Protein AF-A0A7C2WYE0-F1 (afdb_monomer_lite)

Secondary structure (DSSP, 8-state):
---------------TTSSS---SEEEEEE-TTSEEEEEEEEEETTEEEEEEEEEEEHHHHHHHHHHHHHHTT--PPPPP--------

Foldseek 3Di:
DDDDPPDDPPPDDADPPDPDDDFDDWDWDADPVQKIWIWTWDDDPPDIGTPDIDIDGNVVVVVVVVVVCVVVVHDDDDPPPPDPDDDD

pLDDT: mean 83.21, std 15.51, range [42.94, 97.81]

Structure (mmCIF, N/CA/C/O backbone):
data_AF-A0A7C2WYE0-F1
#
_entry.id   AF-A0A7C2WYE0-F1
#
loop_
_atom_site.group_PDB
_atom_site.id
_atom_site.type_symbol
_atom_site.label_atom_id
_atom_site.label_alt_id
_atom_site.label_comp_id
_atom_site.label_asym_id
_atom_site.label_entity_id
_atom_site.label_seq_id
_atom_site.pdbx_PDB_ins_code
_atom_site.Cartn_x
_atom_site.Cartn_y
_atom_site.Cartn_z
_atom_site.occupancy
_atom_site.B_iso_or_equiv
_atom_site.auth_seq_id
_atom_site.auth_comp_id
_atom_site.auth_asym_id
_atom_site.auth_atom_id
_atom_site.pdbx_PDB_model_num
ATOM 1 N N . MET A 1 1 ? 34.952 -32.950 -16.770 1.00 51.22 1 MET A N 1
ATOM 2 C CA . MET A 1 1 ? 34.416 -32.000 -15.773 1.00 51.22 1 MET A CA 1
ATOM 3 C C . MET A 1 1 ? 33.226 -31.319 -16.424 1.00 51.22 1 MET A C 1
ATOM 5 O O . MET A 1 1 ? 33.432 -30.806 -17.517 1.00 51.22 1 MET A O 1
ATOM 9 N N . PRO A 1 2 ? 32.002 -31.404 -15.880 1.00 52.47 2 PRO A N 1
ATOM 10 C CA . PRO A 1 2 ? 30.858 -30.743 -16.495 1.00 52.47 2 PRO A CA 1
ATOM 11 C C . PRO A 1 2 ? 31.015 -29.226 -16.342 1.00 52.47 2 PRO A C 1
ATOM 13 O O . PRO A 1 2 ? 31.273 -28.729 -15.246 1.00 52.47 2 PRO A O 1
ATOM 16 N N . THR A 1 3 ? 30.934 -28.520 -17.465 1.00 58.38 3 THR A N 1
ATOM 17 C CA . THR A 1 3 ? 30.977 -27.062 -17.558 1.00 58.38 3 THR A CA 1
ATOM 18 C C . THR A 1 3 ? 29.729 -26.512 -16.877 1.00 58.38 3 THR A C 1
ATOM 20 O O . THR A 1 3 ? 28.616 -26.889 -17.234 1.00 58.38 3 THR A O 1
ATOM 23 N N . LYS A 1 4 ? 29.909 -25.682 -15.850 1.00 65.50 4 LYS A N 1
ATOM 24 C CA . LYS A 1 4 ? 28.812 -25.007 -15.156 1.00 65.50 4 LYS A CA 1
ATOM 25 C C . LYS A 1 4 ? 28.230 -23.994 -16.147 1.00 65.50 4 LYS A C 1
ATOM 27 O O . LYS A 1 4 ? 28.943 -23.067 -16.519 1.00 65.50 4 LYS A O 1
ATOM 32 N N . GLU A 1 5 ? 27.017 -24.226 -16.644 1.00 66.81 5 GLU A N 1
ATOM 33 C CA . GLU A 1 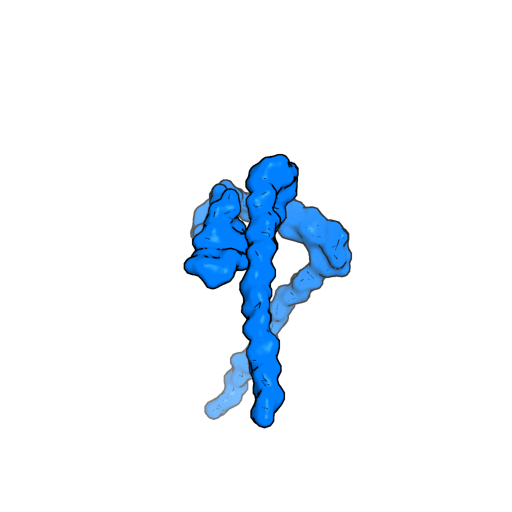5 ? 26.312 -23.243 -17.474 1.00 66.81 5 GLU A CA 1
ATOM 34 C C . GLU A 1 5 ? 26.189 -21.947 -16.663 1.00 66.81 5 GLU A C 1
ATOM 36 O O . GLU A 1 5 ? 25.689 -21.955 -15.537 1.00 66.81 5 GLU A O 1
ATOM 41 N N . GLU A 1 6 ? 26.743 -20.854 -17.188 1.00 66.00 6 GLU A N 1
ATOM 42 C CA . GLU A 1 6 ? 26.628 -19.534 -16.573 1.00 66.00 6 GLU A CA 1
ATOM 43 C C . GLU A 1 6 ? 25.172 -19.073 -16.698 1.00 66.00 6 GLU A C 1
ATOM 45 O O . GLU A 1 6 ? 24.668 -18.846 -17.799 1.00 66.00 6 GLU A O 1
ATOM 50 N N . GLU A 1 7 ? 24.475 -18.975 -15.564 1.00 67.81 7 GLU A N 1
ATOM 51 C CA . GLU A 1 7 ? 23.128 -18.412 -15.506 1.00 67.81 7 GLU A CA 1
ATOM 52 C C . GLU A 1 7 ? 23.196 -16.928 -15.881 1.00 67.81 7 GLU A C 1
ATOM 54 O O . GLU A 1 7 ? 23.693 -16.095 -15.122 1.00 67.81 7 GLU A O 1
ATOM 59 N N . ILE A 1 8 ? 22.713 -16.596 -17.078 1.00 72.25 8 ILE A N 1
ATOM 60 C CA . ILE A 1 8 ? 22.594 -15.212 -17.537 1.00 72.25 8 ILE A CA 1
ATOM 61 C C . ILE A 1 8 ? 21.629 -14.487 -16.582 1.00 72.25 8 ILE A C 1
ATOM 63 O O . ILE A 1 8 ? 20.503 -14.970 -16.400 1.00 72.25 8 ILE A O 1
ATOM 67 N N . PRO A 1 9 ? 22.015 -13.344 -15.980 1.00 62.34 9 PRO A N 1
ATOM 68 C CA . PRO A 1 9 ? 21.116 -12.569 -15.137 1.00 62.34 9 PRO A CA 1
ATOM 69 C C . PRO A 1 9 ? 19.859 -12.219 -15.933 1.00 62.34 9 PRO A C 1
ATOM 71 O O . PRO A 1 9 ? 19.939 -11.614 -17.002 1.00 62.34 9 PRO A O 1
ATOM 74 N N . LYS A 1 10 ? 18.687 -12.621 -15.436 1.00 72.25 10 LYS A N 1
ATOM 75 C CA . LYS A 1 10 ? 17.418 -12.190 -16.027 1.00 72.25 10 LYS A CA 1
ATOM 76 C C . LYS A 1 10 ? 17.294 -10.686 -15.806 1.00 72.25 10 LYS A C 1
ATOM 78 O O . LYS A 1 10 ? 17.048 -10.252 -14.684 1.00 72.25 10 LYS A O 1
ATOM 83 N N . GLU A 1 11 ? 17.467 -9.903 -16.865 1.00 67.88 11 GLU A N 1
ATOM 84 C CA . GLU A 1 11 ? 17.147 -8.477 -16.850 1.00 67.88 11 GLU A CA 1
ATOM 85 C C . GLU A 1 11 ? 15.656 -8.313 -16.529 1.00 67.88 11 GLU A C 1
ATOM 87 O O . GLU A 1 11 ? 14.782 -8.751 -17.281 1.00 67.88 11 GLU A O 1
ATOM 92 N N . ILE A 1 12 ? 15.358 -7.710 -15.378 1.00 64.12 12 ILE A N 1
ATOM 93 C CA . ILE A 1 12 ? 13.990 -7.350 -15.010 1.00 64.12 12 ILE A CA 1
ATOM 94 C C . ILE A 1 12 ? 13.667 -6.044 -15.738 1.00 64.12 12 ILE A C 1
ATOM 96 O O . ILE A 1 12 ? 14.184 -4.983 -15.394 1.00 64.12 12 ILE A O 1
ATOM 100 N N . TYR A 1 13 ? 12.824 -6.119 -16.768 1.00 67.69 13 TYR A N 1
ATOM 101 C CA . TYR A 1 13 ? 12.365 -4.940 -17.501 1.00 67.69 13 TYR A CA 1
ATOM 102 C C . TYR A 1 13 ? 11.301 -4.188 -16.691 1.00 67.69 13 TYR A C 1
ATOM 104 O O . TYR A 1 13 ? 10.154 -4.627 -16.596 1.00 67.69 13 TYR A O 1
ATOM 112 N N . ILE A 1 14 ? 11.674 -3.042 -16.118 1.00 66.19 14 ILE A N 1
ATOM 113 C CA . ILE A 1 14 ? 10.762 -2.178 -15.358 1.00 66.19 14 ILE A CA 1
ATOM 114 C C . ILE A 1 14 ? 10.181 -1.130 -16.305 1.00 66.19 14 ILE A C 1
ATOM 116 O O . ILE A 1 14 ? 10.885 -0.238 -16.779 1.00 66.19 14 ILE A O 1
ATOM 120 N N . ASN A 1 15 ? 8.883 -1.231 -16.589 1.00 70.12 15 ASN A N 1
ATOM 121 C CA . ASN A 1 15 ? 8.177 -0.259 -17.415 1.00 70.12 15 ASN A CA 1
ATOM 122 C C . ASN A 1 15 ? 7.414 0.746 -16.546 1.00 70.12 15 ASN A C 1
ATOM 124 O O . ASN A 1 15 ? 6.264 0.513 -16.178 1.00 70.12 15 ASN A O 1
ATOM 128 N N . ASN A 1 16 ? 8.030 1.899 -16.294 1.00 68.81 16 ASN A N 1
ATOM 129 C CA . ASN A 1 16 ? 7.428 2.978 -15.501 1.00 68.81 16 ASN A CA 1
ATOM 130 C C . ASN A 1 16 ? 6.239 3.680 -16.189 1.00 68.81 16 ASN A C 1
ATOM 132 O O . ASN A 1 16 ? 5.599 4.524 -15.573 1.00 68.81 16 ASN A O 1
ATOM 136 N N . ASN A 1 1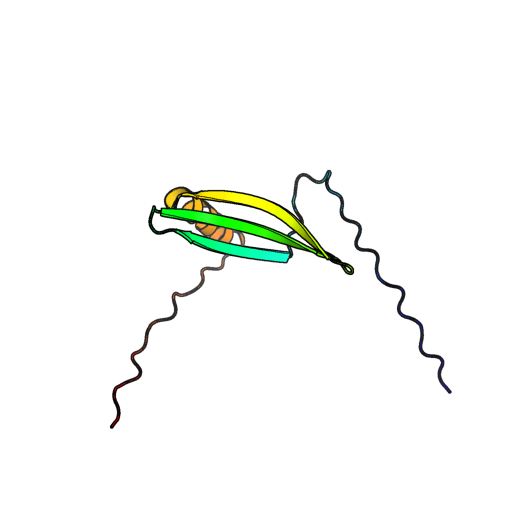7 ? 5.940 3.363 -17.455 1.00 76.44 17 ASN A N 1
ATOM 137 C CA . ASN A 1 17 ? 4.779 3.912 -18.164 1.00 76.44 17 ASN A CA 1
ATOM 138 C C . ASN A 1 17 ? 3.513 3.063 -17.984 1.00 76.44 17 ASN A C 1
ATOM 140 O O . ASN A 1 17 ? 2.458 3.420 -18.511 1.00 76.44 17 ASN A O 1
ATOM 144 N N . LEU A 1 18 ? 3.602 1.917 -17.301 1.00 70.25 18 LEU A N 1
ATOM 145 C CA . LEU A 1 18 ? 2.416 1.140 -16.978 1.00 70.25 18 LEU A CA 1
ATOM 146 C C . LEU A 1 18 ? 1.575 1.892 -15.936 1.00 70.25 18 LEU A C 1
ATOM 148 O O . LEU A 1 18 ? 2.126 2.494 -15.018 1.00 70.25 18 LEU A O 1
ATOM 152 N N . PRO A 1 19 ? 0.236 1.825 -16.021 1.00 74.44 19 PRO A N 1
ATOM 153 C CA . PRO A 1 19 ? -0.650 2.448 -15.035 1.00 74.44 19 PRO A CA 1
ATOM 154 C C . PRO A 1 19 ? -0.624 1.733 -13.674 1.00 74.44 19 PRO A C 1
ATOM 156 O O . PRO A 1 19 ? -1.365 2.103 -12.769 1.00 74.44 19 PRO A O 1
ATOM 159 N N . ILE A 1 20 ? 0.186 0.681 -13.548 1.00 76.50 20 ILE A N 1
ATOM 160 C CA . ILE A 1 20 ? 0.334 -0.139 -12.356 1.00 76.50 20 ILE A CA 1
ATOM 161 C C . ILE A 1 20 ? 1.791 -0.101 -11.912 1.00 76.50 20 ILE A C 1
ATOM 163 O O . ILE A 1 20 ? 2.706 -0.194 -12.731 1.00 76.50 20 ILE A O 1
ATOM 167 N N . LEU A 1 21 ? 1.994 0.034 -10.607 1.00 80.75 21 LEU A N 1
ATOM 168 C CA . LEU A 1 21 ? 3.314 -0.023 -9.999 1.00 80.75 21 LEU A CA 1
ATOM 169 C C . LEU A 1 21 ? 3.665 -1.475 -9.701 1.00 80.75 21 LEU A C 1
ATOM 171 O O . LEU A 1 21 ? 2.814 -2.245 -9.255 1.00 80.75 21 LEU A O 1
ATOM 175 N N . TYR A 1 22 ? 4.925 -1.831 -9.921 1.00 83.56 22 TYR A N 1
ATOM 176 C CA . TYR A 1 22 ? 5.460 -3.116 -9.496 1.00 83.56 22 TYR A CA 1
ATOM 177 C C . TYR A 1 22 ? 6.161 -2.925 -8.152 1.00 83.56 22 TYR A C 1
ATOM 179 O O . TYR A 1 22 ? 7.159 -2.214 -8.081 1.00 83.56 22 TYR A O 1
ATOM 187 N N . VAL A 1 23 ? 5.617 -3.501 -7.083 1.00 89.38 23 VAL A N 1
ATOM 188 C CA . VAL A 1 23 ? 6.085 -3.288 -5.708 1.00 89.38 23 VAL A CA 1
ATOM 189 C C . VAL A 1 23 ? 6.322 -4.638 -5.045 1.00 89.38 23 VAL A C 1
ATOM 191 O O . VAL A 1 23 ? 5.439 -5.493 -5.081 1.00 89.38 23 VAL A O 1
ATOM 194 N N . ASP A 1 24 ? 7.487 -4.796 -4.420 1.00 91.75 24 ASP A N 1
ATOM 195 C CA . ASP A 1 24 ? 7.870 -6.018 -3.706 1.00 91.75 24 ASP A CA 1
ATOM 196 C C . ASP A 1 24 ? 7.746 -5.866 -2.188 1.00 91.75 24 ASP A C 1
ATOM 198 O O . ASP A 1 24 ? 7.489 -6.848 -1.493 1.00 91.75 24 ASP A O 1
ATOM 202 N N . ASP A 1 25 ? 7.945 -4.651 -1.670 1.00 93.44 25 ASP A N 1
ATOM 203 C CA . ASP A 1 25 ? 7.977 -4.388 -0.234 1.00 93.44 25 ASP A CA 1
ATOM 204 C C . ASP A 1 25 ? 7.254 -3.083 0.129 1.00 93.44 25 ASP A C 1
ATOM 206 O O . ASP A 1 25 ? 7.132 -2.151 -0.676 1.00 93.44 25 ASP A O 1
ATOM 210 N N . VAL A 1 26 ? 6.746 -3.037 1.361 1.00 94.06 26 VAL A N 1
ATOM 211 C CA . VAL A 1 26 ? 6.063 -1.881 1.936 1.00 94.06 26 VAL A CA 1
ATOM 212 C C . VAL A 1 26 ? 6.559 -1.621 3.361 1.00 94.06 26 VAL A C 1
ATOM 214 O O . VAL A 1 26 ? 6.297 -2.395 4.280 1.00 94.06 26 VAL A O 1
ATOM 217 N N . ASP A 1 27 ? 7.239 -0.489 3.572 1.00 95.38 27 ASP A N 1
ATOM 218 C CA . ASP A 1 27 ? 7.548 0.010 4.920 1.00 95.38 27 ASP A CA 1
ATOM 219 C C . ASP A 1 27 ? 6.368 0.839 5.427 1.00 95.38 27 ASP A C 1
ATOM 221 O O . ASP A 1 27 ? 5.878 1.733 4.729 1.00 95.38 27 ASP A O 1
ATOM 225 N N . THR A 1 28 ? 5.929 0.571 6.658 1.00 95.31 28 THR A N 1
ATOM 226 C CA . THR A 1 28 ? 4.818 1.291 7.290 1.00 95.31 28 THR A CA 1
ATOM 227 C C . THR A 1 28 ? 5.224 1.817 8.656 1.00 95.31 28 THR A C 1
ATOM 229 O O . THR A 1 28 ? 5.823 1.107 9.466 1.00 95.31 28 THR A O 1
ATOM 232 N N . ARG A 1 29 ? 4.890 3.079 8.945 1.00 97.19 29 ARG A N 1
ATOM 233 C CA . ARG A 1 29 ? 5.116 3.677 10.269 1.00 97.19 29 ARG A CA 1
ATOM 234 C C . ARG A 1 29 ? 3.913 4.492 10.695 1.00 97.19 29 ARG A C 1
ATOM 236 O O . ARG A 1 29 ? 3.522 5.428 10.004 1.00 97.19 29 ARG A O 1
ATOM 243 N N . HIS A 1 30 ? 3.385 4.167 11.866 1.00 96.69 30 HIS A N 1
ATOM 244 C CA . HIS A 1 30 ? 2.273 4.883 12.475 1.00 96.69 30 HIS A CA 1
ATOM 245 C C . HIS A 1 30 ? 2.791 5.973 13.420 1.00 96.69 30 HIS A C 1
ATOM 247 O O . HIS A 1 30 ? 3.629 5.716 14.292 1.00 96.69 30 HIS A O 1
ATOM 253 N N . ARG A 1 31 ? 2.286 7.196 13.267 1.00 95.44 31 ARG A N 1
ATOM 254 C CA . ARG A 1 31 ? 2.588 8.332 14.142 1.00 95.44 31 ARG A CA 1
ATOM 255 C C . ARG A 1 31 ? 1.487 8.521 15.181 1.00 95.44 31 ARG A C 1
ATOM 257 O O . ARG A 1 31 ? 0.350 8.117 14.996 1.00 95.44 31 ARG A O 1
ATOM 264 N N . GLN A 1 32 ? 1.812 9.185 16.285 1.00 95.81 32 GLN A N 1
ATOM 265 C CA . GLN A 1 32 ? 0.854 9.416 17.376 1.00 95.81 32 GLN A CA 1
ATOM 266 C C . GLN A 1 32 ? -0.285 10.385 17.016 1.00 95.81 32 GLN A C 1
ATOM 268 O O . GLN A 1 32 ? -1.266 10.455 17.748 1.00 95.81 32 GLN A O 1
ATOM 273 N N . ASP A 1 33 ? -0.162 11.125 15.913 1.00 95.00 33 ASP A N 1
ATOM 274 C CA . ASP A 1 33 ? -1.165 12.066 15.408 1.00 95.00 33 ASP A CA 1
ATOM 275 C C . ASP A 1 33 ? -2.149 11.438 14.401 1.00 95.00 33 ASP A C 1
ATOM 277 O O . ASP A 1 33 ? -2.889 12.169 13.749 1.00 95.00 33 ASP A O 1
ATOM 281 N N . GLY A 1 34 ? -2.171 10.104 14.276 1.00 94.06 34 GLY A N 1
ATOM 282 C CA . GLY A 1 34 ? -3.090 9.379 13.384 1.00 94.06 34 GLY A CA 1
ATOM 283 C C . GLY A 1 34 ? -2.701 9.444 11.905 1.00 94.06 34 GLY A C 1
ATOM 284 O O . GLY A 1 34 ? -3.531 9.221 11.024 1.00 94.06 34 GLY A O 1
ATOM 285 N N . LEU A 1 35 ? -1.443 9.803 11.623 1.00 96.88 35 LEU A N 1
ATOM 286 C CA . LEU A 1 35 ? -0.860 9.761 10.287 1.00 96.88 35 LEU A CA 1
ATOM 287 C C . LEU A 1 35 ? 0.058 8.552 10.131 1.00 96.88 35 LEU A C 1
ATOM 289 O O . LEU A 1 35 ? 0.878 8.233 10.994 1.00 96.88 35 LEU A O 1
ATOM 293 N N . ASN A 1 36 ? -0.006 7.951 8.956 1.00 97.69 36 ASN A N 1
ATOM 294 C CA . ASN A 1 36 ? 0.768 6.793 8.567 1.00 97.69 36 ASN A CA 1
ATOM 295 C C . ASN A 1 36 ? 1.682 7.155 7.410 1.00 97.69 36 ASN A C 1
ATOM 297 O O . ASN A 1 36 ? 1.264 7.756 6.420 1.00 97.69 36 ASN A O 1
ATOM 301 N N . TYR A 1 37 ? 2.939 6.770 7.551 1.00 97.12 37 TYR A N 1
ATOM 302 C CA . TYR A 1 37 ? 3.910 6.777 6.476 1.00 97.12 37 TYR A CA 1
ATOM 303 C C . TYR A 1 37 ? 3.888 5.419 5.783 1.00 97.12 37 TYR A C 1
ATOM 305 O O . TYR A 1 37 ? 3.981 4.398 6.465 1.00 97.12 37 TYR A O 1
ATOM 313 N N . LEU A 1 38 ? 3.789 5.420 4.454 1.00 96.69 38 LEU A N 1
ATOM 314 C CA . LEU A 1 38 ? 3.949 4.231 3.621 1.00 96.69 38 LEU A CA 1
ATOM 315 C C . LEU A 1 38 ? 5.033 4.500 2.576 1.00 96.69 38 LEU A C 1
ATOM 317 O O . LEU A 1 38 ? 4.989 5.527 1.894 1.00 96.69 38 LEU A O 1
ATOM 321 N N . SER A 1 39 ? 5.977 3.574 2.426 1.00 96.12 39 SER A N 1
ATOM 322 C CA . SER A 1 39 ? 6.965 3.575 1.340 1.00 96.12 39 SER A CA 1
ATOM 323 C C . SER A 1 39 ? 6.893 2.248 0.607 1.00 96.12 39 SER A C 1
ATOM 325 O O . SER A 1 39 ? 7.079 1.198 1.213 1.00 96.12 39 SER A O 1
ATOM 327 N N . PHE A 1 40 ? 6.589 2.312 -0.684 1.00 94.56 40 PHE A N 1
ATOM 328 C CA . PHE A 1 40 ? 6.500 1.163 -1.573 1.00 94.56 40 PHE A CA 1
ATOM 329 C C . PHE A 1 40 ? 7.785 1.073 -2.384 1.00 94.56 40 PHE A C 1
ATOM 331 O O . PHE A 1 40 ? 8.145 2.028 -3.083 1.00 94.56 40 PHE A O 1
ATOM 338 N N . THR A 1 41 ? 8.469 -0.062 -2.308 1.00 94.62 41 THR A N 1
ATOM 339 C CA . THR A 1 41 ? 9.768 -0.256 -2.953 1.00 94.62 41 THR A CA 1
ATOM 340 C C . THR A 1 41 ? 9.790 -1.508 -3.826 1.00 94.62 41 THR A C 1
ATOM 342 O O . THR A 1 41 ? 9.029 -2.460 -3.639 1.00 94.62 41 THR A O 1
ATOM 345 N N . THR A 1 42 ? 10.672 -1.488 -4.819 1.00 92.69 42 THR A N 1
ATOM 346 C CA . THR A 1 42 ? 10.983 -2.625 -5.687 1.00 92.69 42 THR A CA 1
ATOM 347 C C . THR A 1 42 ? 12.426 -3.024 -5.456 1.00 92.69 42 THR A C 1
ATOM 349 O O . THR A 1 42 ? 13.316 -2.167 -5.461 1.00 92.69 42 THR A O 1
ATOM 352 N N . ASN A 1 43 ? 12.669 -4.319 -5.311 1.00 90.31 43 ASN A N 1
ATOM 353 C CA . ASN A 1 43 ? 14.010 -4.868 -5.241 1.00 90.31 43 ASN A CA 1
ATOM 354 C C . ASN A 1 43 ? 14.451 -5.261 -6.649 1.00 90.31 43 ASN A C 1
ATOM 356 O O . ASN A 1 43 ? 13.897 -6.168 -7.266 1.00 90.31 43 ASN A O 1
ATOM 360 N N . ILE A 1 44 ? 15.464 -4.571 -7.159 1.00 87.75 44 ILE A N 1
ATOM 361 C CA . ILE A 1 44 ? 16.093 -4.883 -8.443 1.00 87.75 44 ILE A CA 1
ATOM 362 C C . ILE A 1 44 ? 17.497 -5.432 -8.159 1.00 87.75 44 ILE A C 1
ATOM 364 O O . ILE A 1 44 ? 18.016 -5.183 -7.070 1.00 87.75 44 ILE A O 1
ATOM 368 N N . PRO A 1 45 ? 18.129 -6.183 -9.083 1.00 88.50 45 PRO A N 1
ATOM 369 C CA . PRO A 1 45 ? 19.368 -6.909 -8.783 1.00 88.50 45 PRO A CA 1
ATOM 370 C C . PRO A 1 45 ? 20.462 -6.068 -8.108 1.00 88.50 45 PRO A C 1
ATOM 372 O O . PRO A 1 45 ? 21.151 -6.564 -7.220 1.00 88.50 45 PRO A O 1
ATOM 375 N N . ASP A 1 46 ? 20.565 -4.790 -8.478 1.00 89.44 46 ASP A N 1
ATOM 376 C CA . ASP A 1 46 ? 21.633 -3.907 -8.012 1.00 89.44 46 ASP A CA 1
ATOM 377 C C . ASP A 1 46 ? 21.221 -2.950 -6.882 1.00 89.44 46 ASP A C 1
ATOM 379 O O . ASP A 1 46 ? 22.089 -2.362 -6.236 1.00 89.44 46 ASP A O 1
ATOM 383 N N . GLN A 1 47 ? 19.921 -2.739 -6.642 1.00 88.75 47 GLN A N 1
ATOM 384 C CA . GLN A 1 47 ? 19.451 -1.731 -5.684 1.00 88.75 47 GLN A CA 1
ATOM 385 C C . GLN A 1 47 ? 17.975 -1.883 -5.301 1.00 88.75 47 GLN A C 1
ATOM 387 O O . GLN A 1 47 ? 17.191 -2.566 -5.953 1.00 88.75 47 GLN A O 1
ATOM 392 N N . VAL A 1 48 ? 17.580 -1.152 -4.262 1.00 90.00 48 VAL A N 1
ATOM 393 C CA . VAL A 1 48 ? 16.176 -0.934 -3.902 1.00 90.00 48 VAL A CA 1
ATOM 394 C C . VAL A 1 48 ? 15.726 0.399 -4.492 1.00 90.00 48 VAL A C 1
ATOM 396 O O . VAL A 1 48 ? 16.385 1.419 -4.286 1.00 90.00 48 VAL A O 1
ATOM 399 N N . VAL A 1 49 ? 14.611 0.404 -5.220 1.00 90.38 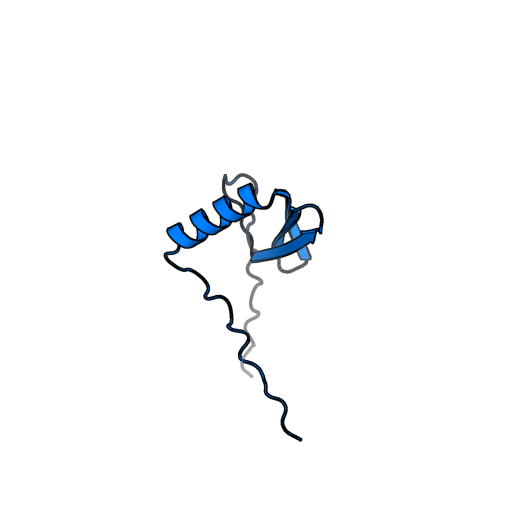49 VAL A N 1
ATOM 400 C CA . VAL A 1 49 ? 14.036 1.609 -5.834 1.00 90.38 49 VAL A CA 1
ATOM 401 C C . VAL A 1 49 ? 12.721 1.944 -5.144 1.00 90.38 49 VAL A C 1
ATOM 403 O O . VAL A 1 49 ? 11.820 1.111 -5.091 1.00 90.38 49 VAL A O 1
ATOM 406 N N . GLU A 1 50 ? 12.590 3.165 -4.623 1.00 90.94 50 GLU A N 1
ATOM 407 C CA . GLU A 1 50 ? 11.303 3.662 -4.127 1.00 90.94 50 GLU A CA 1
ATOM 408 C C . GLU A 1 50 ? 10.392 3.999 -5.311 1.00 90.94 50 GLU A C 1
ATOM 410 O O . GLU A 1 50 ? 10.746 4.814 -6.161 1.00 90.94 50 GLU A O 1
ATOM 415 N N . GLN A 1 51 ? 9.219 3.370 -5.349 1.00 89.19 51 GLN A N 1
ATOM 416 C CA . GLN A 1 51 ? 8.189 3.624 -6.355 1.00 89.19 51 GLN A CA 1
ATOM 417 C C . GLN A 1 51 ? 7.282 4.768 -5.914 1.00 89.19 51 GLN A C 1
ATOM 419 O O . GLN A 1 51 ? 7.006 5.690 -6.680 1.00 89.19 51 GLN A O 1
ATOM 424 N N . VAL A 1 52 ? 6.809 4.708 -4.665 1.00 90.75 52 VAL A N 1
ATOM 425 C CA . VAL A 1 52 ? 5.849 5.664 -4.106 1.00 90.75 52 VAL A CA 1
ATOM 426 C C . VAL A 1 52 ? 6.079 5.855 -2.616 1.00 90.75 52 VAL A C 1
ATOM 428 O O . VAL A 1 52 ? 6.379 4.915 -1.881 1.00 90.75 52 VAL A O 1
ATOM 431 N N . ARG A 1 53 ? 5.838 7.086 -2.164 1.00 94.50 53 ARG A N 1
ATOM 432 C CA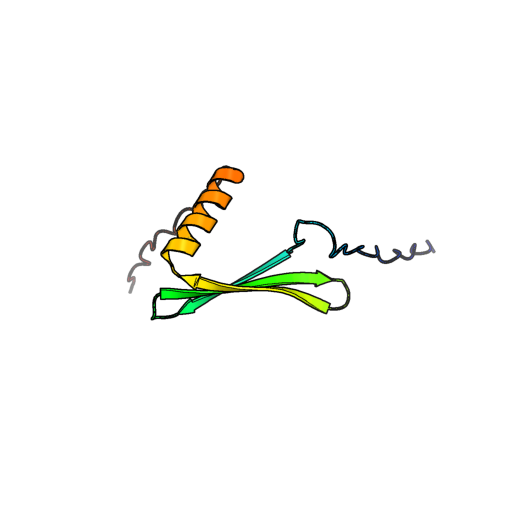 . ARG A 1 53 ? 5.817 7.472 -0.758 1.00 94.50 53 ARG A CA 1
ATOM 433 C C . ARG A 1 53 ? 4.549 8.248 -0.444 1.00 94.50 53 ARG A C 1
ATOM 435 O O . ARG A 1 53 ? 4.242 9.219 -1.134 1.00 94.50 53 ARG A O 1
ATOM 442 N N . LEU A 1 54 ? 3.848 7.851 0.613 1.00 94.69 54 LEU A N 1
ATOM 443 C CA . LEU A 1 54 ? 2.588 8.462 1.031 1.00 94.69 54 LEU A CA 1
ATOM 444 C C . LEU A 1 54 ? 2.615 8.832 2.513 1.00 94.69 54 LEU A C 1
ATOM 446 O O . LEU A 1 54 ? 3.197 8.133 3.342 1.00 94.69 54 LEU A O 1
ATOM 450 N N . MET A 1 55 ? 1.915 9.920 2.825 1.00 97.25 55 MET A N 1
ATOM 451 C CA . MET A 1 55 ? 1.433 10.236 4.165 1.00 97.25 55 MET A CA 1
ATOM 452 C C . MET A 1 55 ? -0.091 10.189 4.117 1.00 97.25 55 MET A C 1
ATOM 454 O O . MET A 1 55 ? -0.691 10.898 3.311 1.00 97.25 55 MET A O 1
ATOM 458 N N . ILE A 1 56 ? -0.704 9.353 4.947 1.00 97.19 56 ILE A N 1
ATOM 459 C CA . ILE A 1 56 ? -2.145 9.082 4.903 1.00 97.19 56 ILE A CA 1
ATOM 460 C C . ILE A 1 56 ? -2.719 8.977 6.316 1.00 97.19 56 ILE A C 1
ATOM 462 O O . ILE A 1 56 ? -2.055 8.472 7.215 1.00 97.19 56 ILE A O 1
ATOM 466 N N . ASP A 1 57 ? -3.936 9.466 6.529 1.00 97.81 57 ASP A N 1
ATOM 467 C CA . ASP A 1 57 ? -4.635 9.323 7.808 1.00 97.81 57 ASP A CA 1
ATOM 468 C C . ASP A 1 57 ? -5.155 7.890 8.036 1.00 97.81 57 ASP A C 1
ATOM 470 O O . ASP A 1 57 ? -5.281 7.096 7.099 1.00 97.81 57 ASP A O 1
ATOM 474 N N . ASP A 1 58 ? -5.465 7.560 9.290 1.00 96.94 58 ASP A N 1
ATOM 475 C CA . ASP A 1 58 ? -5.964 6.238 9.687 1.00 96.94 58 ASP A CA 1
ATOM 476 C C . ASP A 1 58 ? -7.244 5.809 8.949 1.00 96.94 58 ASP A C 1
ATOM 478 O O . ASP A 1 58 ? -7.385 4.643 8.579 1.00 96.94 58 ASP A O 1
ATOM 482 N N . GLU A 1 59 ? -8.197 6.718 8.722 1.00 96.94 59 GLU A N 1
ATOM 483 C CA . GLU A 1 59 ? -9.480 6.382 8.089 1.00 96.94 59 GLU A CA 1
ATOM 484 C C . GLU A 1 59 ? -9.283 6.011 6.617 1.00 96.94 59 GLU A C 1
ATOM 486 O O . GLU A 1 59 ? -9.842 5.034 6.106 1.00 96.94 59 GLU A O 1
ATOM 491 N N . SER A 1 60 ? -8.467 6.788 5.916 1.00 97.06 60 SER A N 1
ATOM 492 C CA . SER A 1 60 ? -8.107 6.527 4.530 1.00 97.06 60 SER A CA 1
ATOM 493 C C . SER A 1 60 ? -7.273 5.248 4.402 1.00 97.06 60 SER A C 1
ATOM 495 O O . SER A 1 60 ? -7.541 4.447 3.505 1.00 97.06 60 SER A O 1
ATOM 497 N N . LEU A 1 61 ? -6.338 4.989 5.325 1.00 95.69 61 LEU A N 1
ATOM 498 C CA . LEU A 1 61 ? -5.559 3.749 5.333 1.00 95.69 61 LEU A CA 1
ATOM 499 C C . LEU A 1 61 ? -6.431 2.510 5.579 1.00 95.69 61 LEU A C 1
ATOM 501 O O . LEU A 1 61 ? -6.284 1.519 4.865 1.00 95.69 61 LEU A O 1
ATOM 505 N N . HIS A 1 62 ? -7.373 2.565 6.526 1.00 95.00 62 HIS A N 1
ATOM 506 C CA . HIS A 1 62 ? -8.307 1.460 6.766 1.00 95.00 62 HIS A CA 1
ATOM 507 C C . HIS A 1 62 ? -9.110 1.107 5.514 1.00 95.00 62 HIS A C 1
ATOM 509 O O . HIS A 1 62 ? -9.231 -0.069 5.182 1.00 95.00 62 HIS A O 1
ATOM 515 N N . ARG A 1 63 ? -9.609 2.111 4.782 1.00 96.50 63 ARG A N 1
ATOM 516 C CA . ARG A 1 63 ? -10.354 1.884 3.534 1.00 96.50 63 ARG A CA 1
ATOM 517 C C . ARG A 1 63 ? -9.506 1.197 2.464 1.00 96.50 63 ARG A C 1
ATOM 519 O O . ARG A 1 63 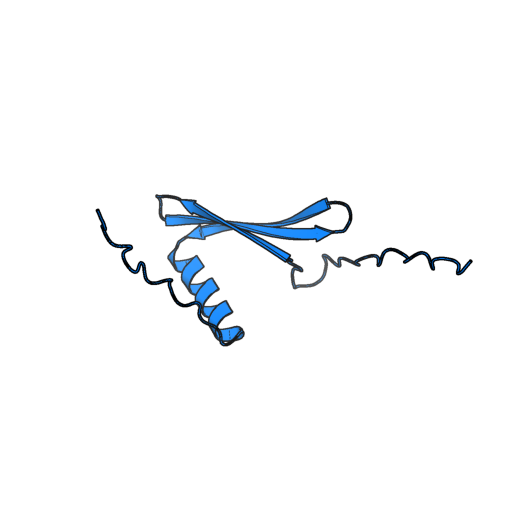? -10.011 0.308 1.786 1.00 96.50 63 ARG A O 1
ATOM 526 N N . ILE A 1 64 ? -8.234 1.582 2.333 1.00 94.38 64 ILE A N 1
ATOM 527 C CA . ILE A 1 64 ? -7.297 0.942 1.397 1.00 94.38 64 ILE A CA 1
ATOM 528 C C . ILE A 1 64 ? -7.052 -0.517 1.792 1.00 94.38 64 ILE A C 1
ATOM 530 O O . ILE A 1 64 ? -7.149 -1.401 0.945 1.00 94.38 64 ILE A O 1
ATOM 534 N N . ILE A 1 65 ? -6.766 -0.782 3.070 1.00 94.25 65 ILE A N 1
ATOM 535 C CA . ILE A 1 65 ? -6.521 -2.144 3.565 1.00 94.25 65 ILE A CA 1
ATOM 536 C C . ILE A 1 65 ? -7.763 -3.019 3.371 1.00 94.25 65 ILE A C 1
ATOM 538 O O . ILE A 1 65 ? -7.640 -4.140 2.885 1.00 94.25 65 ILE A O 1
ATOM 542 N N . ASP A 1 66 ? -8.952 -2.504 3.685 1.00 95.56 66 ASP A N 1
ATOM 543 C CA . ASP A 1 66 ? -10.211 -3.217 3.480 1.00 95.56 66 ASP A CA 1
ATOM 544 C C . ASP A 1 66 ? -10.425 -3.588 2.012 1.00 95.56 66 ASP A C 1
ATOM 546 O O . ASP A 1 66 ? -10.811 -4.721 1.726 1.00 95.56 66 ASP A O 1
ATOM 550 N N . ASP A 1 67 ? -10.178 -2.662 1.082 1.00 96.12 67 ASP A N 1
ATOM 551 C CA . ASP A 1 67 ? -10.320 -2.925 -0.351 1.00 96.12 67 ASP A CA 1
ATOM 552 C C . ASP A 1 67 ? -9.326 -3.991 -0.831 1.00 96.12 67 ASP A C 1
ATOM 554 O O . ASP A 1 67 ? -9.718 -4.947 -1.504 1.00 96.12 67 ASP A O 1
ATOM 558 N N . ILE A 1 68 ? -8.061 -3.902 -0.404 1.00 93.38 68 ILE A N 1
ATOM 559 C CA . ILE A 1 68 ? -7.040 -4.915 -0.699 1.00 93.38 68 ILE A CA 1
ATOM 560 C C . ILE A 1 68 ? -7.489 -6.281 -0.171 1.00 93.38 68 ILE A C 1
ATOM 562 O O . ILE A 1 68 ? -7.563 -7.233 -0.946 1.00 93.38 68 ILE A O 1
ATOM 566 N N . CYS A 1 69 ? -7.848 -6.375 1.113 1.00 95.75 69 CYS A N 1
ATOM 567 C CA . CYS A 1 69 ? -8.287 -7.614 1.756 1.00 95.75 69 CYS A CA 1
ATOM 568 C C . CYS A 1 69 ? -9.521 -8.233 1.081 1.00 95.75 69 CYS A C 1
ATOM 570 O O . CY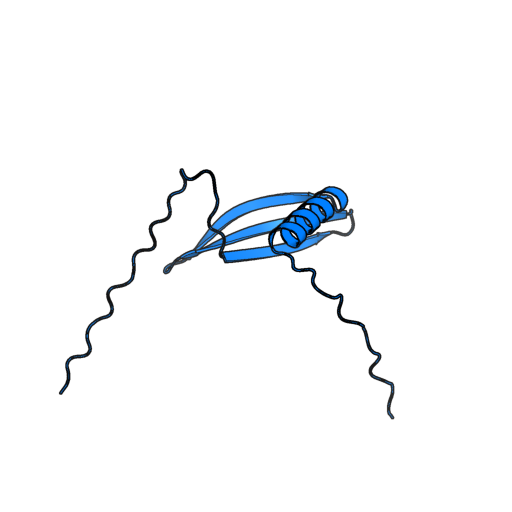S A 1 69 ? -9.566 -9.452 0.897 1.00 95.75 69 CYS A O 1
ATOM 572 N N . ARG A 1 70 ? -10.498 -7.414 0.658 1.00 95.81 70 ARG A N 1
ATOM 573 C CA . ARG A 1 70 ? -11.658 -7.879 -0.126 1.00 95.81 70 ARG A CA 1
ATOM 574 C C . ARG A 1 70 ? -11.230 -8.449 -1.469 1.00 95.81 70 ARG A C 1
ATOM 576 O O . ARG A 1 70 ? -11.673 -9.539 -1.823 1.00 95.81 70 ARG A O 1
ATOM 583 N N . ASN A 1 71 ? -10.365 -7.739 -2.191 1.00 96.19 71 ASN A N 1
ATOM 584 C CA . ASN A 1 71 ? -9.925 -8.133 -3.528 1.00 96.19 71 ASN A CA 1
ATOM 585 C C . ASN A 1 71 ? -9.155 -9.460 -3.530 1.00 96.19 71 ASN A C 1
ATOM 587 O O . ASN A 1 71 ? -9.303 -10.246 -4.464 1.00 96.19 71 ASN A O 1
ATOM 591 N N . ILE A 1 72 ? -8.379 -9.745 -2.481 1.00 95.69 72 ILE A N 1
ATOM 592 C CA . ILE A 1 72 ? -7.643 -11.014 -2.351 1.00 95.69 72 ILE A CA 1
ATOM 593 C C . ILE A 1 72 ? -8.396 -12.087 -1.548 1.00 95.69 72 ILE A C 1
ATOM 595 O O . ILE A 1 72 ? -7.868 -13.181 -1.357 1.00 95.69 72 ILE A O 1
ATOM 599 N N . ASN A 1 73 ? -9.615 -11.791 -1.077 1.00 94.88 73 ASN A N 1
ATOM 600 C CA . ASN A 1 73 ? -10.414 -12.651 -0.199 1.00 94.88 73 ASN A CA 1
ATOM 601 C C . ASN A 1 73 ? -9.613 -13.185 1.010 1.00 94.88 73 ASN A C 1
ATOM 603 O O . ASN A 1 73 ? -9.651 -14.374 1.333 1.00 94.88 73 ASN A O 1
ATOM 607 N N . TYR A 1 74 ? -8.853 -12.301 1.661 1.00 93.75 74 TYR A N 1
ATOM 608 C CA . TYR A 1 74 ? -8.013 -12.635 2.811 1.00 93.75 74 TYR A CA 1
ATOM 609 C C . TYR A 1 74 ? -7.983 -11.491 3.824 1.00 93.75 74 TYR A C 1
ATOM 611 O O . TYR A 1 74 ? -7.665 -10.352 3.488 1.00 93.75 74 TYR A O 1
ATOM 619 N N . TYR A 1 75 ? -8.260 -11.828 5.084 1.00 93.06 75 TYR A N 1
ATOM 620 C CA . TYR A 1 75 ? -8.203 -10.915 6.221 1.00 93.06 75 TYR A CA 1
ATOM 621 C C . TYR A 1 75 ? -7.272 -11.491 7.287 1.00 93.06 75 TYR A C 1
ATOM 623 O O . TYR A 1 75 ? -7.535 -12.589 7.782 1.00 93.06 75 TYR A O 1
ATOM 631 N N . PRO A 1 76 ? -6.192 -10.785 7.658 1.00 87.81 76 PRO A N 1
ATOM 632 C CA . PRO A 1 76 ? -5.288 -11.268 8.688 1.00 87.81 76 PRO A CA 1
ATOM 633 C C . PRO A 1 76 ? -5.981 -11.262 10.055 1.00 87.81 76 PRO A C 1
ATOM 635 O O . PRO A 1 76 ? -6.561 -10.259 10.477 1.00 87.81 76 PRO A O 1
ATOM 638 N N . GLU A 1 77 ? -5.888 -12.374 10.783 1.00 87.62 77 GLU A N 1
ATOM 639 C CA . GLU A 1 77 ? -6.334 -12.422 12.172 1.00 87.62 77 GLU A CA 1
ATOM 640 C C . GLU A 1 77 ? -5.370 -11.634 13.057 1.00 87.62 77 GLU A C 1
ATOM 642 O O . GLU A 1 77 ? -4.145 -11.774 12.976 1.00 87.62 77 GLU A O 1
ATOM 647 N N . ARG A 1 78 ? -5.918 -10.804 13.949 1.00 79.75 78 ARG A N 1
ATOM 648 C CA . ARG A 1 78 ? -5.096 -10.124 14.948 1.00 79.75 78 ARG A CA 1
ATOM 649 C C . ARG A 1 78 ? -4.533 -11.191 15.893 1.00 79.75 78 ARG A C 1
ATOM 651 O O . ARG A 1 78 ? -5.333 -11.880 16.529 1.00 79.75 78 ARG A O 1
ATOM 658 N N . PRO A 1 79 ? -3.202 -11.316 16.052 1.00 79.06 79 PRO A N 1
ATOM 659 C CA . PRO A 1 79 ? -2.646 -12.280 16.986 1.00 79.06 79 PRO A CA 1
ATOM 660 C C . PRO A 1 79 ? -3.189 -11.974 18.382 1.00 79.06 79 PRO A C 1
ATOM 662 O O . PRO A 1 79 ? -2.984 -10.881 18.925 1.00 79.06 79 PRO A O 1
ATOM 665 N N . SER A 1 80 ? -3.935 -12.924 18.949 1.00 72.75 80 SER A N 1
ATOM 666 C CA . SER A 1 80 ? -4.428 -12.798 20.314 1.00 72.75 80 SER A CA 1
ATOM 667 C C . SER A 1 80 ? -3.203 -12.746 21.224 1.00 72.75 80 SER A C 1
ATOM 669 O O . SER A 1 80 ? -2.335 -13.620 21.160 1.00 72.75 80 SER A O 1
ATOM 671 N N . LYS A 1 81 ? -3.094 -11.711 22.062 1.00 65.50 81 LYS A N 1
ATOM 672 C CA . LYS A 1 81 ? -2.108 -11.691 23.145 1.00 65.50 81 LYS A CA 1
ATOM 673 C C . LYS A 1 81 ? -2.538 -12.727 24.183 1.00 65.50 81 LYS A C 1
ATOM 675 O O . LYS A 1 81 ? -3.079 -12.370 25.225 1.00 65.50 81 LYS A O 1
ATOM 680 N N . THR A 1 82 ? -2.341 -14.012 23.901 1.00 56.75 82 THR A N 1
ATOM 681 C CA . THR A 1 82 ? -2.433 -15.033 24.937 1.00 56.75 82 THR A CA 1
ATOM 682 C C . THR A 1 82 ? -1.294 -14.760 25.907 1.00 56.75 82 THR A C 1
ATOM 684 O O . THR A 1 82 ? -0.116 -14.850 25.561 1.00 56.75 82 THR A O 1
ATOM 687 N N . GLN A 1 83 ? -1.674 -14.337 27.108 1.00 56.69 83 GLN A N 1
ATOM 688 C CA . GLN A 1 83 ? -0.805 -14.197 28.262 1.00 56.69 83 GLN A CA 1
ATOM 689 C C . GLN A 1 83 ? 0.047 -15.469 28.417 1.00 56.69 83 GLN A C 1
ATOM 691 O O . GLN A 1 83 ? -0.447 -16.502 28.856 1.00 56.69 83 GLN A O 1
ATOM 696 N N . LYS A 1 84 ? 1.347 -15.388 28.116 1.00 51.72 84 LYS A N 1
ATOM 697 C CA . LYS A 1 84 ? 2.340 -16.018 28.994 1.00 51.72 84 LYS A CA 1
ATOM 698 C C . LYS A 1 84 ? 2.376 -15.096 30.217 1.00 51.72 84 LYS A C 1
ATOM 700 O O . LYS A 1 84 ? 2.946 -14.018 30.151 1.00 51.72 84 LYS A O 1
ATOM 705 N N . GLY A 1 85 ? 1.567 -15.326 31.244 1.00 47.00 85 GLY A N 1
ATOM 706 C CA . GLY A 1 85 ? 1.630 -16.548 32.026 1.00 47.00 85 GLY A CA 1
ATOM 707 C C . GLY A 1 85 ? 2.847 -16.411 32.925 1.00 47.00 85 GLY A C 1
ATOM 708 O O . GLY A 1 85 ? 3.907 -16.946 32.627 1.00 47.00 85 GLY A O 1
ATOM 709 N N . SER A 1 86 ? 2.681 -15.598 33.965 1.00 51.06 86 SER A N 1
ATOM 710 C CA . SER A 1 86 ? 3.392 -15.719 35.229 1.00 51.06 86 SER A CA 1
ATOM 711 C C . SER A 1 86 ? 3.537 -17.196 35.586 1.00 51.06 86 SER A C 1
ATOM 713 O O . SER A 1 86 ? 2.541 -17.896 35.768 1.00 51.06 86 SER A O 1
ATOM 715 N N . SER A 1 87 ? 4.768 -17.676 35.646 1.00 47.91 87 SER A N 1
ATOM 716 C CA . SER A 1 87 ? 5.130 -18.933 36.288 1.00 47.91 87 SER A CA 1
ATOM 717 C C . SER A 1 87 ? 6.526 -18.724 36.859 1.00 47.91 87 SER A C 1
ATOM 719 O O . SER A 1 87 ? 7.481 -18.641 36.094 1.00 47.91 87 SER A O 1
ATOM 721 N N . GLU A 1 88 ? 6.507 -18.490 38.175 1.00 42.94 88 GLU A N 1
ATOM 722 C CA . GLU A 1 88 ? 7.526 -18.707 39.223 1.00 42.94 88 GLU A CA 1
ATOM 723 C C . GLU A 1 88 ? 9.000 -18.383 38.942 1.00 42.94 88 GLU A C 1
ATOM 725 O O . GLU A 1 88 ? 9.645 -19.048 38.105 1.00 42.94 88 GLU A O 1
#

Sequence (88 aa):
MPTKEEEIPKEIYINNNLPILYVDDVDTRHRQDGLNYLSFTTNIPDQVVEQVRLMIDDESLHRIIDDICRNINYYPERPSKTQKGSSE

Radius of gyration: 20.31 Å; chains: 1; bounding box: 46×44×57 Å